Protein AF-A0A942ENL2-F1 (afdb_monomer)

Sequence (124 aa):
MKTYTILRDGQKNLRFTGEMLADVDNKWVADMVNNRWHELSLFKTKGGKYVLQEVYCTIYQGELEAYSAKVLNTAKEVLEALTDGEGVLTDLDKKLMQQAAKNDSAFTDLWVEVLDDDRPPEVY

Nearest PDB structures (foldseek):
  3nm7-assembly2_D  TM=5.875E-01  e=9.592E-02  Borreliella burgdorferi
  3n8b-assembly1_A  TM=5.573E-01  e=2.757E-01  Borreliella burgdorferi
  2eoc-assembly1_A  TM=5.343E-01  e=3.082E-01  Homo sapiens
  3nm7-assembly1_A  TM=4.144E-01  e=1.339E-01  Borreliella burgdorferi
  3ecf-assembly2_C  TM=3.860E-01  e=2.547E+00  Trichormus variabilis ATCC 29413

Foldseek 3Di:
DAWDWFDAPPDDIDIAAWAWQFWFKPQADPNDGDQWIKIWTWTQGPVRKIKIKIWIDGPDPPDDIHIHIDIGNAVVVVQCVQCVNVNDHDPRRVRRLVSNCVVDVSSVVVDDPPPPPPPDPPDD

Mean predicted aligned error: 6.95 Å

Solvent-accessible surface area (backbone atoms only — not comparable to full-atom values): 7265 Å² total; per-residue (Å²): 121,50,78,48,75,47,62,28,66,101,51,77,64,48,72,50,46,22,45,79,40,24,75,44,64,49,39,68,54,94,94,38,78,47,63,58,29,48,38,42,37,34,31,39,35,75,86,65,30,36,36,44,35,42,33,43,43,65,74,53,90,91,65,74,67,45,39,39,68,50,80,32,73,46,60,63,54,48,54,45,64,66,19,76,74,76,75,55,71,50,75,60,52,50,52,32,48,58,43,23,29,77,68,36,67,72,42,47,82,68,64,69,82,75,72,78,70,89,72,73,78,85,84,125

Radius of gyration: 16.29 Å; Cα contacts (8 Å, |Δi|>4): 208; chains: 1; bounding box: 40×47×34 Å

Secondary structure (DSSP, 8-state):
-EEEEE--TTSPPEEEEEEEEEEEE-SEETTEEPSEEEEEEEEEETTS-EEEEEEEEE-STT---EEEEEEESSHHHHHHHHTTTTTPPPHHHHHHHHHHHHH-HHHHTT--------------

pLDDT: mean 87.12, std 16.51, range [34.0, 98.12]

Structure (mmCIF, N/CA/C/O backbone):
data_AF-A0A942ENL2-F1
#
_entry.id   AF-A0A942ENL2-F1
#
loop_
_atom_site.group_PDB
_atom_site.id
_atom_site.type_symbol
_atom_site.label_atom_id
_atom_site.label_alt_id
_atom_site.label_comp_id
_atom_site.label_asym_id
_atom_site.label_entity_id
_atom_site.label_seq_id
_atom_site.pdbx_PDB_ins_code
_atom_site.Cartn_x
_atom_site.Cartn_y
_atom_site.Cartn_z
_atom_site.occupancy
_atom_site.B_iso_or_equiv
_atom_site.auth_seq_id
_atom_site.auth_comp_id
_atom_site.auth_asym_id
_atom_site.auth_atom_id
_atom_site.pdbx_PDB_model_num
ATOM 1 N N . MET A 1 1 ? -18.634 -2.547 -0.717 1.00 83.31 1 MET A N 1
ATOM 2 C CA . MET A 1 1 ? -17.547 -3.371 -0.139 1.00 83.31 1 MET A CA 1
ATOM 3 C C . MET A 1 1 ? -17.391 -4.668 -0.916 1.00 83.31 1 MET A C 1
ATOM 5 O O . MET A 1 1 ? -18.389 -5.214 -1.376 1.00 83.31 1 MET A O 1
ATOM 9 N N . LYS A 1 2 ? -16.154 -5.145 -1.064 1.00 95.31 2 LYS A N 1
ATOM 10 C CA . LYS A 1 2 ? -15.778 -6.384 -1.762 1.00 95.31 2 LYS A CA 1
ATOM 11 C C . LYS A 1 2 ? -14.849 -7.219 -0.875 1.00 95.31 2 LYS A C 1
ATOM 13 O O . LYS A 1 2 ? -14.269 -6.698 0.078 1.00 95.31 2 LYS A O 1
ATOM 18 N N . THR A 1 3 ? -14.732 -8.513 -1.162 1.00 97.12 3 THR A N 1
ATOM 19 C CA . THR A 1 3 ? -13.736 -9.382 -0.521 1.00 97.12 3 THR A CA 1
ATOM 20 C C . THR A 1 3 ? -12.443 -9.344 -1.325 1.00 97.12 3 THR A C 1
ATOM 22 O O . THR A 1 3 ? -12.461 -9.618 -2.521 1.00 97.12 3 THR A O 1
ATOM 25 N N . TYR A 1 4 ? -11.338 -9.039 -0.653 1.00 97.50 4 TYR A N 1
ATOM 26 C CA . TYR A 1 4 ? -9.998 -8.971 -1.223 1.00 97.50 4 TYR A CA 1
ATOM 27 C C . TYR A 1 4 ? -9.140 -10.108 -0.670 1.00 97.50 4 TYR A C 1
ATOM 29 O O . TYR A 1 4 ? -9.290 -10.502 0.492 1.00 97.50 4 TYR A O 1
ATOM 37 N N . THR A 1 5 ? -8.258 -10.640 -1.516 1.00 97.56 5 THR A N 1
ATOM 38 C CA . THR A 1 5 ? -7.195 -11.570 -1.119 1.00 97.56 5 THR A CA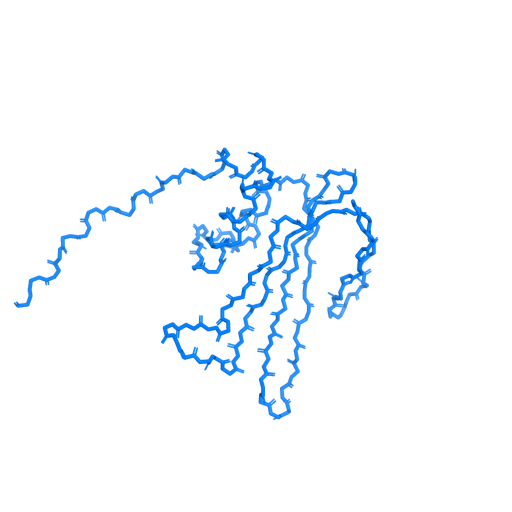 1
ATOM 39 C C . THR A 1 5 ? -5.867 -10.961 -1.540 1.00 97.56 5 THR A C 1
ATOM 41 O O . THR A 1 5 ? -5.656 -10.758 -2.729 1.00 97.56 5 THR A O 1
ATOM 44 N N . ILE A 1 6 ? -5.013 -10.652 -0.569 1.00 97.00 6 ILE A N 1
ATOM 45 C CA . ILE A 1 6 ? -3.721 -9.993 -0.773 1.00 97.00 6 ILE A CA 1
ATOM 46 C C . ILE A 1 6 ? -2.612 -11.018 -0.568 1.00 97.00 6 ILE A C 1
ATOM 48 O O . ILE A 1 6 ? -2.577 -11.707 0.461 1.00 97.00 6 ILE A O 1
ATOM 52 N N . LEU A 1 7 ? -1.737 -11.124 -1.563 1.00 96.50 7 LEU A N 1
ATOM 53 C CA . LEU A 1 7 ? -0.581 -12.013 -1.549 1.00 96.50 7 LEU A CA 1
ATOM 54 C C . LEU A 1 7 ? 0.529 -11.419 -0.682 1.00 96.50 7 LEU A C 1
ATOM 56 O O . LEU A 1 7 ? 0.673 -10.200 -0.601 1.00 96.50 7 LEU A O 1
ATOM 60 N N . ARG A 1 8 ? 1.284 -12.285 -0.001 1.00 96.94 8 ARG A N 1
ATOM 61 C CA . ARG A 1 8 ? 2.471 -11.891 0.763 1.00 96.94 8 ARG A CA 1
ATOM 62 C C . ARG A 1 8 ? 3.530 -12.973 0.669 1.00 96.94 8 ARG A C 1
ATOM 64 O O . ARG A 1 8 ? 3.298 -14.096 1.120 1.00 96.94 8 ARG A O 1
ATOM 71 N N . ASP A 1 9 ? 4.696 -12.623 0.161 1.00 95.44 9 ASP A N 1
ATOM 72 C CA . ASP A 1 9 ? 5.786 -13.575 0.024 1.00 95.44 9 ASP A CA 1
ATOM 73 C C . ASP A 1 9 ? 6.362 -13.955 1.385 1.00 95.44 9 ASP A C 1
ATOM 75 O O . ASP A 1 9 ? 6.506 -13.136 2.295 1.00 95.44 9 ASP A O 1
ATOM 79 N N . GLY A 1 10 ? 6.626 -15.251 1.558 1.00 93.50 10 GLY A N 1
ATOM 80 C CA . GLY A 1 10 ? 7.110 -15.807 2.824 1.00 93.50 10 GLY A CA 1
ATOM 81 C C . GLY A 1 10 ? 6.120 -15.706 3.995 1.00 93.50 10 GLY A C 1
ATOM 82 O O . GLY A 1 10 ? 6.460 -16.094 5.113 1.00 93.50 10 GLY A O 1
ATOM 83 N N . GLN A 1 11 ? 4.894 -15.216 3.773 1.00 94.31 11 GLN A N 1
ATOM 84 C CA . GLN A 1 11 ? 3.869 -15.040 4.802 1.00 94.31 11 GLN A CA 1
ATOM 85 C C . GLN A 1 11 ? 2.514 -15.606 4.352 1.00 94.31 11 GLN A C 1
ATOM 87 O O . GLN A 1 11 ? 2.306 -16.004 3.213 1.00 94.31 11 GLN A O 1
ATOM 92 N N . LYS A 1 12 ? 1.546 -15.677 5.274 1.00 95.19 12 LYS A N 1
ATOM 93 C CA . LYS A 1 12 ? 0.178 -16.101 4.929 1.00 95.19 12 LYS A CA 1
ATOM 94 C C . LYS A 1 12 ? -0.534 -15.001 4.145 1.00 95.19 12 LYS A C 1
ATOM 96 O O . LYS A 1 12 ? -0.499 -13.850 4.569 1.00 95.19 12 LYS A O 1
ATOM 101 N N . ASN A 1 13 ? -1.281 -15.344 3.104 1.00 96.81 13 ASN A N 1
ATOM 102 C CA . ASN A 1 13 ? -2.137 -14.375 2.415 1.00 96.81 13 ASN A CA 1
ATOM 103 C C . ASN A 1 13 ? -3.159 -13.743 3.374 1.00 96.81 13 ASN A C 1
ATOM 105 O O . ASN A 1 13 ? -3.641 -14.389 4.312 1.00 96.81 13 ASN A O 1
ATOM 109 N N . LEU A 1 14 ? -3.504 -12.481 3.128 1.00 96.50 14 LEU A N 1
ATOM 110 C CA . LEU A 1 14 ? -4.555 -11.783 3.865 1.00 96.50 14 LEU A CA 1
ATOM 111 C C . LEU A 1 14 ? -5.867 -11.910 3.101 1.00 96.50 14 LEU A C 1
ATOM 113 O O . LEU A 1 14 ? -5.908 -11.670 1.900 1.00 96.50 14 LEU A O 1
ATOM 117 N N . ARG A 1 15 ? -6.955 -12.243 3.797 1.00 97.56 15 ARG A N 1
ATOM 118 C CA . ARG A 1 15 ? -8.303 -12.240 3.222 1.00 97.56 15 ARG A CA 1
ATOM 119 C C . ARG A 1 15 ? -9.227 -11.422 4.104 1.00 97.56 15 ARG A C 1
ATOM 121 O O . ARG A 1 15 ? -9.386 -11.727 5.283 1.00 97.56 15 ARG A O 1
ATOM 128 N N . PHE A 1 16 ? -9.846 -10.396 3.535 1.00 97.12 16 PHE A N 1
ATOM 129 C CA . PHE A 1 16 ? -10.726 -9.492 4.272 1.00 97.12 16 PHE A CA 1
ATOM 130 C C . PHE A 1 16 ? -11.824 -8.936 3.370 1.00 97.12 16 PHE A C 1
ATOM 132 O O . PHE A 1 16 ? -11.761 -9.022 2.148 1.00 97.12 16 PHE A O 1
ATOM 139 N N . THR A 1 17 ? -12.859 -8.370 3.985 1.00 98.06 17 THR A N 1
ATOM 140 C CA . THR A 1 17 ? -13.887 -7.598 3.277 1.00 98.06 17 THR A CA 1
ATOM 141 C C . THR A 1 17 ? -13.686 -6.127 3.586 1.00 98.06 17 THR A C 1
ATOM 143 O O . THR A 1 17 ? -13.449 -5.782 4.743 1.00 98.06 17 THR A O 1
ATOM 146 N N . GLY A 1 18 ? -13.772 -5.276 2.572 1.00 96.88 18 GLY A N 1
ATOM 147 C CA . GLY A 1 18 ? -13.499 -3.854 2.713 1.00 96.88 18 GLY A CA 1
ATOM 148 C C . GLY A 1 18 ? -13.763 -3.075 1.435 1.00 96.88 18 GLY A C 1
ATOM 149 O O . GLY A 1 18 ? -14.543 -3.498 0.574 1.00 96.88 18 GLY A O 1
ATOM 150 N N . GLU A 1 19 ? -13.103 -1.941 1.322 1.00 97.12 19 GLU A N 1
ATOM 151 C CA . GLU A 1 19 ? -13.074 -1.085 0.144 1.00 97.12 19 GLU A CA 1
ATOM 152 C C . GLU A 1 19 ? -11.639 -0.669 -0.161 1.00 97.12 19 GLU A C 1
ATOM 154 O O . GLU A 1 19 ? -10.788 -0.631 0.725 1.00 97.12 19 GLU A O 1
ATOM 159 N N . MET A 1 20 ? -11.370 -0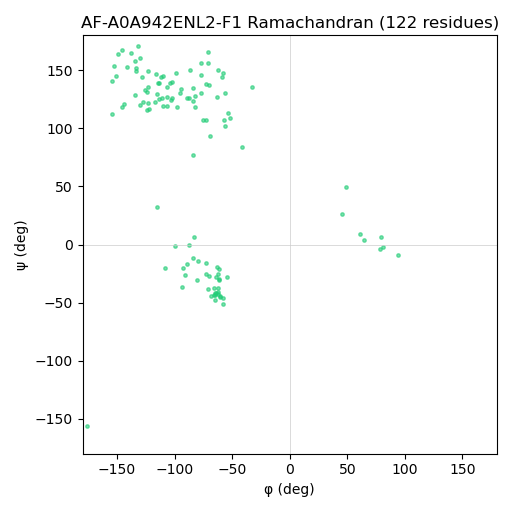.409 -1.431 1.00 97.50 20 MET A N 1
ATOM 160 C CA . MET A 1 20 ? -10.098 0.129 -1.888 1.00 97.50 20 MET A CA 1
ATOM 161 C C . MET A 1 20 ? -10.183 1.653 -1.814 1.00 97.50 20 MET A C 1
ATOM 163 O O . MET A 1 20 ? -11.126 2.235 -2.347 1.00 97.50 20 MET A O 1
ATOM 167 N N . LEU A 1 21 ? -9.224 2.271 -1.133 1.00 96.62 21 LEU A N 1
ATOM 168 C CA . LEU A 1 21 ? -9.115 3.721 -0.984 1.00 96.62 21 LEU A CA 1
ATOM 169 C C . LEU A 1 21 ? -8.204 4.330 -2.045 1.00 96.62 21 LEU A C 1
ATOM 171 O O . LEU A 1 21 ? -8.472 5.427 -2.525 1.00 96.62 21 LEU A O 1
ATOM 175 N N . ALA A 1 22 ? -7.134 3.630 -2.408 1.00 96.94 22 ALA A N 1
ATOM 176 C CA . ALA A 1 22 ? -6.185 4.087 -3.408 1.00 96.94 22 ALA A CA 1
ATOM 177 C C . ALA A 1 22 ? -5.509 2.902 -4.095 1.00 96.94 22 ALA A C 1
ATOM 179 O O . ALA A 1 22 ? -5.408 1.820 -3.514 1.00 96.94 22 ALA A O 1
ATOM 180 N N . ASP A 1 23 ? -5.077 3.141 -5.325 1.00 97.38 23 ASP A N 1
ATOM 181 C CA . ASP A 1 23 ? -4.359 2.197 -6.171 1.00 97.38 23 ASP A CA 1
ATOM 182 C C . ASP A 1 23 ? -3.519 3.018 -7.147 1.00 97.38 23 ASP A C 1
ATOM 184 O O . ASP A 1 23 ? -4.076 3.789 -7.934 1.00 97.38 23 ASP A O 1
ATOM 188 N N . VAL A 1 24 ? -2.199 2.948 -7.002 1.00 97.00 24 VAL A N 1
ATOM 189 C CA . VAL A 1 24 ? -1.244 3.775 -7.747 1.00 97.00 24 VAL A CA 1
ATOM 190 C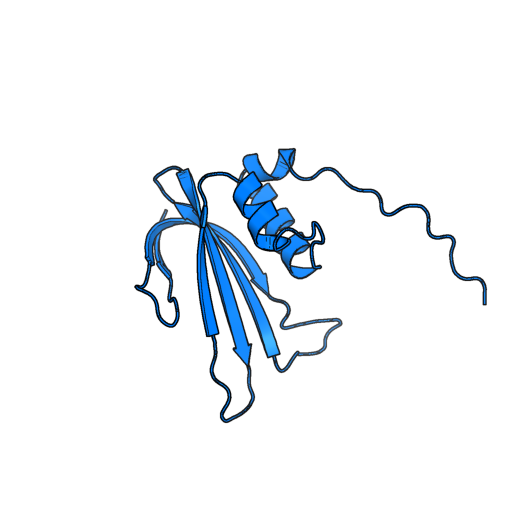 C . VAL A 1 24 ? -0.021 2.960 -8.135 1.00 97.00 24 VAL A C 1
ATOM 192 O O . VAL A 1 24 ? 0.381 2.044 -7.424 1.00 97.00 24 VAL A O 1
ATOM 195 N N . ASP A 1 25 ? 0.620 3.350 -9.230 1.00 96.81 25 ASP A N 1
ATOM 196 C CA . ASP A 1 25 ? 1.878 2.767 -9.679 1.00 96.81 25 ASP A CA 1
ATOM 197 C C . ASP A 1 25 ? 2.858 3.845 -10.168 1.00 96.81 25 ASP A C 1
ATOM 199 O O . ASP A 1 25 ? 2.495 5.008 -10.395 1.00 96.81 25 ASP A O 1
ATOM 203 N N . ASN A 1 26 ? 4.126 3.461 -10.309 1.00 94.19 26 ASN A N 1
ATOM 204 C CA . ASN A 1 26 ? 5.153 4.269 -10.971 1.00 94.19 26 ASN A CA 1
ATOM 205 C C . ASN A 1 26 ? 5.681 3.609 -12.257 1.00 94.19 26 ASN A C 1
ATOM 207 O O . ASN A 1 26 ? 6.843 3.799 -12.628 1.00 94.19 26 ASN A O 1
ATOM 211 N N . LYS A 1 27 ? 4.825 2.856 -12.960 1.00 94.25 27 LYS A N 1
ATOM 212 C CA . LYS A 1 27 ? 5.170 2.216 -14.234 1.00 94.25 27 LYS A CA 1
ATOM 213 C C . LYS A 1 27 ? 5.428 3.236 -15.333 1.00 94.25 27 LYS A C 1
ATOM 215 O O . LYS A 1 27 ? 6.302 3.016 -16.164 1.00 94.25 27 LYS A O 1
ATOM 220 N N . TRP A 1 28 ? 4.672 4.330 -15.349 1.00 89.69 28 TRP A N 1
ATOM 221 C CA . TRP A 1 28 ? 4.828 5.404 -16.326 1.00 89.69 28 TRP A CA 1
ATOM 222 C C . TRP A 1 28 ? 5.386 6.657 -15.660 1.00 89.69 28 TRP A C 1
ATOM 224 O O . TRP A 1 28 ? 4.758 7.241 -14.774 1.00 89.69 28 TRP A O 1
ATOM 234 N N . VAL A 1 29 ? 6.559 7.091 -16.114 1.00 81.69 29 VAL A N 1
ATOM 235 C CA . VAL A 1 29 ? 7.210 8.322 -15.657 1.00 81.69 29 VAL A CA 1
ATOM 236 C C . VAL A 1 29 ? 7.609 9.125 -16.888 1.00 81.69 29 VAL A C 1
ATOM 238 O O . VAL A 1 29 ? 8.362 8.632 -17.719 1.00 81.69 29 VAL A O 1
ATOM 241 N N . ALA A 1 30 ? 7.086 10.349 -17.014 1.00 82.50 30 ALA A N 1
ATOM 242 C CA . ALA A 1 30 ? 7.349 11.242 -18.151 1.00 82.50 30 ALA A CA 1
ATOM 243 C C . ALA A 1 30 ? 7.163 10.558 -19.526 1.00 82.50 30 ALA A C 1
ATOM 245 O O . ALA A 1 30 ? 8.050 10.595 -20.374 1.00 82.50 30 ALA A O 1
ATOM 246 N N . ASP A 1 31 ? 6.023 9.881 -19.711 1.00 83.62 31 ASP A N 1
ATOM 247 C CA . ASP A 1 31 ? 5.658 9.116 -20.919 1.00 83.62 31 ASP A CA 1
ATOM 248 C C . ASP A 1 31 ? 6.591 7.939 -21.270 1.00 83.62 31 ASP A C 1
ATOM 250 O O . ASP A 1 31 ? 6.432 7.296 -22.309 1.00 83.62 31 ASP A O 1
ATOM 254 N N . MET A 1 32 ? 7.527 7.596 -20.382 1.00 85.44 32 MET A N 1
ATOM 255 C CA . MET A 1 32 ? 8.386 6.423 -20.501 1.00 85.44 32 MET A CA 1
ATOM 256 C C . MET A 1 32 ? 7.902 5.291 -19.596 1.00 85.44 32 MET A C 1
ATOM 258 O O . MET A 1 32 ? 7.507 5.509 -18.449 1.00 85.44 32 MET A O 1
ATOM 262 N N . VAL A 1 33 ? 7.967 4.063 -20.117 1.00 88.56 33 VAL A N 1
ATOM 263 C CA . VAL A 1 33 ? 7.683 2.843 -19.353 1.00 88.56 33 VAL A CA 1
ATOM 264 C C . VAL A 1 33 ? 8.916 2.448 -18.555 1.00 88.56 33 VAL A C 1
ATOM 266 O O . VAL A 1 33 ? 10.002 2.290 -19.115 1.00 88.56 33 VAL A O 1
ATOM 269 N N . ASN A 1 34 ? 8.736 2.236 -17.258 1.00 91.25 34 ASN A N 1
ATOM 270 C CA . ASN A 1 34 ? 9.741 1.647 -16.399 1.00 91.25 34 ASN A CA 1
ATOM 271 C C . ASN A 1 34 ? 9.680 0.115 -16.488 1.00 91.25 34 ASN A C 1
ATOM 273 O O . ASN A 1 34 ? 8.609 -0.489 -16.431 1.00 91.25 34 ASN A O 1
ATOM 277 N N . ASN A 1 35 ? 10.844 -0.522 -16.608 1.00 94.38 35 ASN A N 1
ATOM 278 C CA . ASN A 1 35 ? 10.941 -1.981 -16.689 1.00 94.38 35 ASN A CA 1
ATOM 279 C C . ASN A 1 35 ? 10.829 -2.653 -15.312 1.00 94.38 35 ASN A C 1
ATOM 281 O O . ASN A 1 35 ? 10.634 -3.867 -15.246 1.00 94.38 35 ASN A O 1
ATOM 285 N N . ARG A 1 36 ? 10.963 -1.868 -14.235 1.00 95.00 36 ARG A N 1
ATOM 286 C CA . ARG A 1 36 ? 10.731 -2.258 -12.841 1.00 95.00 36 ARG A CA 1
ATOM 287 C C . ARG A 1 36 ? 9.921 -1.167 -12.164 1.00 95.00 36 ARG A C 1
ATOM 289 O O . ARG A 1 36 ? 10.303 -0.006 -12.245 1.00 95.00 36 ARG A O 1
ATOM 296 N N . TRP A 1 37 ? 8.825 -1.505 -11.515 1.00 96.19 37 TRP A N 1
ATOM 297 C CA . TRP A 1 37 ? 7.966 -0.513 -10.874 1.00 96.19 37 TRP A CA 1
ATOM 298 C C . TRP A 1 37 ? 7.366 -1.084 -9.599 1.00 96.19 37 TRP A C 1
ATOM 300 O O . TRP A 1 37 ? 7.455 -2.280 -9.337 1.00 96.19 37 TRP A O 1
ATOM 310 N N . HIS A 1 38 ? 6.784 -0.204 -8.800 1.00 96.50 38 HIS A N 1
ATOM 311 C CA . HIS A 1 38 ? 6.037 -0.544 -7.606 1.00 96.50 38 HIS A CA 1
ATOM 312 C C . HIS A 1 38 ? 4.573 -0.180 -7.825 1.00 96.50 38 HIS A C 1
ATOM 314 O O . HIS A 1 38 ? 4.258 0.871 -8.392 1.00 96.50 38 HIS A O 1
ATOM 320 N N . GLU A 1 39 ? 3.695 -1.057 -7.361 1.00 97.44 39 GLU A N 1
ATOM 321 C CA . GLU A 1 39 ? 2.261 -0.824 -7.245 1.00 97.44 39 GLU A CA 1
ATOM 322 C C . GLU A 1 39 ? 1.925 -0.747 -5.758 1.00 97.44 39 GLU A C 1
ATOM 324 O O . GLU A 1 39 ? 2.266 -1.649 -4.987 1.00 97.44 39 GLU A O 1
ATOM 329 N N . LEU A 1 40 ? 1.273 0.339 -5.350 1.00 97.88 40 LEU A N 1
ATOM 330 C CA . LEU A 1 40 ? 0.776 0.524 -3.996 1.00 97.88 40 LEU A CA 1
ATOM 331 C C . LEU A 1 40 ? -0.745 0.544 -4.019 1.00 97.88 40 LEU A C 1
ATOM 333 O O . LEU A 1 40 ? -1.361 1.386 -4.676 1.00 97.88 40 LEU A O 1
ATOM 337 N N . SER A 1 41 ? -1.350 -0.326 -3.217 1.00 98.12 41 SER A N 1
ATOM 338 C CA . SER A 1 41 ? -2.798 -0.355 -3.031 1.00 98.12 41 SER A CA 1
ATOM 339 C C . SER A 1 41 ? -3.127 -0.209 -1.551 1.00 98.12 41 SER A C 1
ATOM 341 O O . SER A 1 41 ? -2.588 -0.914 -0.695 1.00 98.12 41 SER A O 1
ATOM 343 N N . LEU A 1 42 ? -4.054 0.693 -1.235 1.00 98.00 42 LEU A N 1
ATOM 344 C CA . LEU A 1 42 ? -4.515 0.933 0.127 1.00 98.00 42 LEU A CA 1
ATOM 345 C C . LEU A 1 42 ? -5.986 0.560 0.252 1.00 98.00 42 LEU A C 1
ATOM 347 O O . LEU A 1 42 ? -6.834 1.021 -0.512 1.00 98.00 42 LEU A O 1
ATOM 351 N N . PHE A 1 43 ? -6.302 -0.234 1.268 1.00 97.94 43 PHE A N 1
ATOM 352 C CA . PHE A 1 43 ? -7.655 -0.697 1.545 1.00 97.94 43 PHE A CA 1
ATOM 353 C C . PHE A 1 43 ? -8.096 -0.308 2.947 1.00 97.94 43 PHE A C 1
ATOM 355 O O . PHE A 1 43 ? -7.299 -0.330 3.884 1.00 97.94 43 PHE A O 1
ATOM 362 N N . LYS A 1 44 ? -9.399 -0.078 3.115 1.00 97.44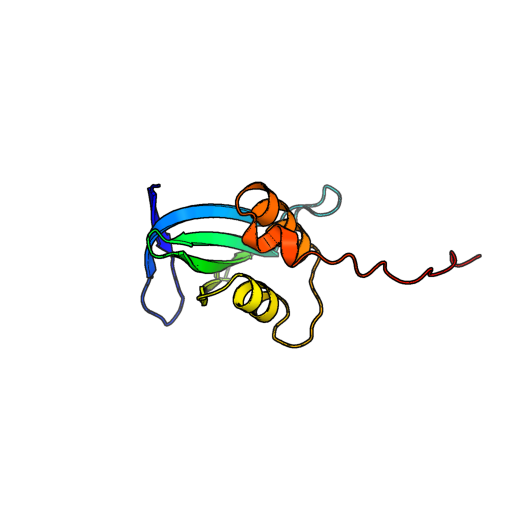 44 LYS A N 1
ATOM 363 C CA . LYS A 1 44 ? -10.063 -0.013 4.416 1.00 97.44 44 LYS A CA 1
ATOM 364 C C . LYS A 1 44 ? -10.897 -1.264 4.620 1.00 97.44 44 LYS A C 1
ATOM 366 O O . LYS A 1 44 ? -11.806 -1.579 3.853 1.00 97.44 44 LYS A O 1
ATOM 371 N N . THR A 1 45 ? -10.576 -2.022 5.656 1.00 97.50 45 THR A N 1
ATOM 372 C CA . THR A 1 45 ? -11.344 -3.205 6.044 1.00 97.50 45 THR A CA 1
ATOM 373 C C . THR A 1 45 ? -12.689 -2.795 6.642 1.00 97.50 45 THR A C 1
ATOM 375 O O . THR A 1 45 ? -12.826 -1.731 7.243 1.00 97.50 45 THR A O 1
ATOM 378 N N . LYS A 1 46 ? -13.676 -3.694 6.593 1.00 96.38 46 LYS A N 1
ATOM 379 C CA . LYS A 1 46 ? -14.964 -3.529 7.287 1.00 96.38 46 LYS A CA 1
ATOM 380 C C . LYS A 1 46 ? -14.795 -3.267 8.793 1.00 96.38 46 LYS A C 1
ATOM 382 O O . LYS A 1 46 ? -15.652 -2.641 9.402 1.00 96.38 46 LYS A O 1
ATOM 387 N N . GLY A 1 47 ? -13.706 -3.758 9.390 1.00 93.69 47 GLY A N 1
ATOM 388 C CA . GLY A 1 47 ? -13.366 -3.541 10.798 1.00 93.69 47 GLY A CA 1
ATOM 389 C C . GLY A 1 47 ? -12.660 -2.212 11.085 1.00 93.69 47 GLY A C 1
ATOM 390 O O . GLY A 1 47 ? -12.187 -2.033 12.200 1.00 93.69 47 GLY A O 1
ATOM 391 N N . GLY A 1 48 ? -12.531 -1.318 10.100 1.00 95.06 48 GLY A N 1
ATOM 392 C CA . GLY A 1 48 ? -11.912 0.001 10.260 1.00 95.06 48 GLY A CA 1
ATOM 393 C C . GLY A 1 48 ? -10.382 0.017 10.217 1.00 95.06 48 GLY A C 1
ATOM 394 O O . GLY A 1 48 ? -9.800 1.091 10.268 1.00 95.06 48 GLY A O 1
ATOM 395 N N . LYS A 1 49 ? -9.726 -1.144 10.089 1.00 97.19 49 LYS A N 1
ATOM 396 C CA . LYS A 1 49 ? -8.273 -1.234 9.864 1.00 97.19 49 LYS A CA 1
ATOM 397 C C . LYS A 1 49 ? -7.913 -0.919 8.420 1.00 97.19 49 LYS A C 1
ATOM 399 O O . LYS A 1 49 ? -8.726 -1.183 7.531 1.00 97.19 49 LYS A O 1
ATOM 404 N N . TYR A 1 50 ? -6.681 -0.495 8.194 1.00 97.75 50 TYR A N 1
ATOM 405 C CA . TYR A 1 50 ? -6.094 -0.301 6.878 1.00 97.75 50 TYR A CA 1
ATOM 406 C C . TYR A 1 50 ? -5.216 -1.486 6.481 1.00 97.75 50 TYR A C 1
ATOM 408 O O . TYR A 1 50 ? -4.595 -2.136 7.326 1.00 97.75 50 TYR A O 1
ATOM 416 N N . VAL A 1 51 ? -5.175 -1.784 5.187 1.00 98.00 51 VAL A N 1
ATOM 417 C CA . VAL A 1 51 ? -4.227 -2.736 4.605 1.00 98.00 51 VAL A CA 1
ATOM 418 C C . VAL A 1 51 ? -3.473 -2.006 3.511 1.00 98.00 51 VAL A C 1
ATOM 420 O O . VAL A 1 51 ? -4.093 -1.582 2.539 1.00 98.00 51 VAL A O 1
ATOM 423 N N . LEU A 1 52 ? -2.166 -1.847 3.697 1.00 97.81 52 LEU A N 1
ATOM 424 C CA . LEU A 1 52 ? -1.254 -1.307 2.695 1.00 97.81 52 LEU A CA 1
ATOM 425 C C . LEU A 1 52 ? -0.585 -2.488 1.998 1.00 97.81 52 LEU A C 1
ATOM 427 O O . LEU A 1 52 ? 0.072 -3.291 2.661 1.00 97.81 52 LEU A O 1
ATOM 431 N N . GLN A 1 53 ? -0.799 -2.611 0.696 1.00 97.88 53 GLN A N 1
ATOM 432 C CA . GLN A 1 53 ? -0.144 -3.583 -0.166 1.00 97.88 53 GLN A CA 1
ATOM 433 C C . GLN A 1 53 ? 0.919 -2.876 -0.997 1.00 97.88 53 GLN A C 1
ATOM 435 O O . GLN A 1 53 ? 0.665 -1.795 -1.524 1.00 97.88 53 GLN A O 1
ATOM 440 N N . GLU A 1 54 ? 2.058 -3.536 -1.149 1.00 97.38 54 GLU A N 1
ATOM 441 C CA . GLU A 1 54 ? 3.100 -3.166 -2.091 1.00 97.38 54 GLU A CA 1
ATOM 442 C C . GLU A 1 54 ? 3.430 -4.372 -2.969 1.00 97.38 54 GLU A C 1
ATOM 444 O O . GLU A 1 54 ? 3.614 -5.490 -2.471 1.00 97.38 54 GLU A O 1
ATOM 449 N N . VAL A 1 55 ? 3.496 -4.142 -4.276 1.00 97.62 55 VAL A N 1
ATOM 450 C CA . VAL A 1 55 ? 3.936 -5.135 -5.252 1.00 97.62 55 VAL A CA 1
ATOM 451 C C . VAL A 1 55 ? 5.105 -4.559 -6.030 1.00 97.62 55 VAL A C 1
ATOM 453 O O . VAL A 1 55 ? 4.976 -3.515 -6.662 1.00 97.62 55 VAL A O 1
ATOM 456 N N . TYR A 1 56 ? 6.242 -5.243 -5.985 1.00 96.94 56 TYR A N 1
ATOM 457 C CA . TYR A 1 56 ? 7.339 -5.001 -6.910 1.00 96.94 56 TYR A CA 1
ATOM 458 C C . TYR A 1 56 ? 7.072 -5.778 -8.195 1.00 96.94 56 TYR A C 1
ATOM 460 O O . TYR A 1 56 ? 6.928 -7.003 -8.170 1.00 96.94 56 TYR A O 1
ATOM 468 N N . CYS A 1 57 ? 7.051 -5.063 -9.311 1.00 96.62 57 CYS A N 1
ATOM 469 C CA . CYS A 1 57 ? 6.772 -5.588 -10.634 1.00 96.62 57 CYS A CA 1
ATOM 470 C C . CYS A 1 57 ? 7.993 -5.431 -11.548 1.00 96.62 57 CYS A C 1
ATOM 472 O O . CYS A 1 57 ? 8.749 -4.462 -11.454 1.00 96.62 57 CYS A O 1
ATOM 474 N N . THR A 1 58 ? 8.183 -6.374 -12.470 1.00 96.50 58 THR A N 1
ATOM 475 C CA . THR A 1 58 ? 9.317 -6.383 -13.405 1.00 96.50 58 THR A CA 1
ATOM 476 C C . THR A 1 58 ? 8.942 -7.078 -14.711 1.00 96.50 58 THR A C 1
ATOM 478 O O . THR A 1 58 ? 8.176 -8.039 -14.711 1.00 96.50 58 THR A O 1
ATOM 481 N N . ILE A 1 59 ? 9.478 -6.602 -15.840 1.00 94.69 59 ILE A N 1
ATOM 482 C CA . ILE A 1 59 ? 9.351 -7.285 -17.144 1.00 94.69 59 ILE A CA 1
ATOM 483 C C . ILE A 1 59 ? 10.589 -8.110 -17.523 1.00 94.69 59 ILE A C 1
ATOM 485 O O . ILE A 1 59 ? 10.618 -8.716 -18.597 1.00 94.69 59 ILE A O 1
ATOM 489 N N . TYR A 1 60 ? 11.639 -8.113 -16.697 1.00 93.81 60 TYR A N 1
ATOM 490 C CA . TYR A 1 60 ? 12.873 -8.825 -17.023 1.00 93.81 60 TYR A CA 1
ATOM 491 C C . TYR A 1 60 ? 12.730 -10.331 -16.805 1.00 93.81 60 TYR A C 1
ATOM 493 O O . TYR A 1 60 ? 12.324 -10.801 -15.743 1.00 93.81 60 TYR A O 1
ATOM 501 N N . GLN A 1 61 ? 13.130 -11.109 -17.813 1.00 94.62 61 GLN A N 1
ATOM 502 C CA . GLN A 1 61 ? 13.122 -12.563 -17.717 1.00 94.62 61 GLN A CA 1
ATOM 503 C C . GLN A 1 61 ? 14.080 -13.038 -16.616 1.00 94.62 61 GLN A C 1
ATOM 505 O O . GLN A 1 61 ? 15.265 -12.714 -16.630 1.00 94.62 61 GLN A O 1
ATOM 510 N N . GLY A 1 62 ? 13.566 -13.861 -15.702 1.00 94.44 62 GLY A N 1
ATOM 511 C CA . GLY A 1 62 ? 14.333 -14.426 -14.590 1.00 94.44 62 GLY A CA 1
ATOM 512 C C . GLY A 1 62 ? 14.241 -13.623 -13.293 1.00 94.44 62 GLY A C 1
ATOM 513 O O . GLY A 1 62 ? 14.659 -14.133 -12.257 1.00 94.44 62 GLY A O 1
ATOM 514 N N . GLU A 1 63 ? 13.658 -12.423 -13.322 1.00 94.56 63 GLU A N 1
ATOM 515 C CA . GLU A 1 63 ? 13.232 -11.735 -12.105 1.00 94.56 63 GLU A CA 1
ATOM 516 C C . GLU A 1 63 ? 11.817 -12.170 -11.717 1.00 94.56 63 GLU A C 1
ATOM 518 O O . GLU A 1 63 ? 11.005 -12.538 -12.569 1.00 94.56 63 GLU A O 1
ATOM 523 N N . LEU A 1 64 ? 11.540 -12.152 -10.415 1.00 94.69 64 LEU A N 1
ATOM 524 C CA . LEU A 1 64 ? 10.223 -12.440 -9.868 1.00 94.69 64 LEU A CA 1
ATOM 525 C C . LEU A 1 64 ? 9.624 -11.158 -9.306 1.00 94.69 64 LEU A C 1
ATOM 527 O O . LEU A 1 64 ? 10.335 -10.315 -8.755 1.00 94.69 64 LEU A O 1
ATOM 531 N N . GLU A 1 65 ? 8.310 -11.044 -9.437 1.00 96.81 65 GLU A N 1
ATOM 532 C CA . GLU A 1 65 ? 7.535 -10.069 -8.682 1.00 96.81 65 GLU A CA 1
ATOM 533 C C . GLU A 1 65 ? 7.651 -10.372 -7.187 1.00 96.81 65 GLU A C 1
ATOM 535 O O . GLU A 1 65 ? 7.815 -11.534 -6.797 1.00 96.81 65 GLU A O 1
ATOM 540 N N . ALA A 1 66 ? 7.562 -9.331 -6.362 1.00 96.75 66 ALA A N 1
ATOM 541 C CA . ALA A 1 66 ? 7.562 -9.483 -4.914 1.00 96.75 66 ALA A CA 1
ATOM 542 C C . ALA A 1 66 ? 6.308 -8.860 -4.310 1.00 96.75 66 ALA A C 1
ATOM 544 O O . ALA A 1 66 ? 5.929 -7.742 -4.654 1.00 96.75 66 ALA A O 1
ATOM 545 N N . TYR A 1 67 ? 5.684 -9.576 -3.383 1.00 97.44 67 TYR A N 1
ATOM 546 C CA . TYR A 1 67 ? 4.406 -9.215 -2.786 1.00 97.44 67 TYR A CA 1
ATOM 547 C C . TYR A 1 67 ? 4.565 -8.977 -1.289 1.00 97.44 67 TYR A C 1
ATOM 549 O O . TYR A 1 67 ? 4.950 -9.874 -0.533 1.00 97.44 67 TYR A O 1
ATOM 557 N N . SER A 1 68 ? 4.190 -7.789 -0.827 1.00 97.00 68 SER A N 1
ATOM 558 C CA . SER A 1 68 ? 4.205 -7.440 0.589 1.00 97.00 68 SER A CA 1
ATOM 559 C C . SER A 1 68 ? 2.900 -6.751 0.991 1.00 97.00 68 SER A C 1
ATOM 561 O O . SER A 1 68 ? 2.229 -6.103 0.188 1.00 97.00 68 SER A O 1
ATOM 563 N N . ALA A 1 69 ? 2.489 -6.929 2.248 1.00 97.00 69 ALA A N 1
ATOM 564 C CA . ALA A 1 69 ? 1.378 -6.161 2.792 1.00 97.00 69 ALA A CA 1
ATOM 565 C C . ALA A 1 69 ? 1.451 -6.033 4.315 1.00 97.00 69 ALA A C 1
ATOM 567 O O . ALA A 1 69 ? 1.749 -7.000 5.030 1.00 97.00 69 ALA A O 1
ATOM 568 N N . LYS A 1 70 ? 1.100 -4.842 4.806 1.00 96.38 70 LYS A N 1
ATOM 569 C CA . LYS A 1 70 ? 1.049 -4.468 6.224 1.00 96.38 70 LYS A CA 1
ATOM 570 C C . LYS A 1 70 ? -0.404 -4.175 6.623 1.00 96.38 70 LYS A C 1
ATOM 572 O O . LYS A 1 70 ? -1.156 -3.556 5.872 1.00 96.38 70 LYS A O 1
ATOM 577 N N . VAL A 1 71 ? -0.813 -4.631 7.810 1.00 97.38 71 VAL A N 1
ATOM 578 C CA . VAL A 1 71 ? -2.123 -4.304 8.403 1.00 97.38 71 VAL A CA 1
ATOM 579 C C . VAL A 1 71 ? -1.910 -3.258 9.483 1.00 97.38 71 VAL A C 1
ATOM 581 O O . VAL A 1 71 ? -1.131 -3.485 10.404 1.00 97.38 71 VAL A O 1
ATOM 584 N N . LEU A 1 72 ? -2.616 -2.141 9.368 1.00 97.06 72 LEU A N 1
ATOM 585 C CA . LEU A 1 72 ? -2.388 -0.922 10.136 1.00 97.06 72 LEU A CA 1
ATOM 586 C C . LEU A 1 72 ? -3.712 -0.485 10.769 1.00 97.06 72 LEU A C 1
ATOM 588 O O . LEU A 1 72 ? -4.785 -0.680 10.197 1.00 97.06 72 LEU A O 1
ATOM 592 N N . ASN A 1 73 ? -3.675 0.057 11.979 1.00 95.75 73 ASN A N 1
ATOM 593 C CA . ASN A 1 73 ? -4.883 0.408 12.726 1.00 95.75 73 ASN A CA 1
ATOM 594 C C . ASN A 1 73 ? -5.332 1.847 12.463 1.00 95.75 73 ASN A C 1
ATOM 596 O O . ASN A 1 73 ? -6.518 2.140 12.594 1.00 95.75 73 ASN A O 1
ATOM 600 N N . THR A 1 74 ? -4.411 2.739 12.091 1.00 94.31 74 THR A N 1
ATOM 601 C CA . THR A 1 74 ? -4.693 4.170 11.908 1.00 94.31 74 THR A CA 1
ATOM 602 C C . THR A 1 74 ? -4.088 4.703 10.613 1.00 94.31 74 THR A C 1
ATOM 604 O O . THR A 1 74 ? -3.129 4.141 10.090 1.00 94.31 74 THR A O 1
ATOM 607 N N . ALA A 1 75 ? -4.627 5.814 10.102 1.00 92.38 75 ALA A N 1
ATOM 608 C CA . ALA A 1 75 ? -4.067 6.490 8.932 1.00 92.38 75 ALA A CA 1
ATOM 609 C C . ALA A 1 75 ? -2.651 7.043 9.208 1.00 92.38 75 ALA A C 1
ATOM 611 O O . ALA A 1 75 ? -1.815 7.085 8.310 1.00 92.38 75 ALA A O 1
ATOM 612 N N . LYS A 1 76 ? -2.337 7.378 10.469 1.00 90.88 76 LYS A N 1
ATOM 613 C CA . LYS A 1 76 ? -0.985 7.774 10.884 1.00 90.88 76 LYS A CA 1
ATOM 614 C C . LYS A 1 76 ? 0.014 6.620 10.759 1.00 90.88 76 LYS A C 1
ATOM 616 O O . LYS A 1 76 ? 1.097 6.825 10.230 1.00 90.88 76 LYS A O 1
ATOM 621 N N . GLU A 1 77 ? -0.370 5.410 11.172 1.00 93.00 77 GLU A N 1
ATOM 622 C CA . GLU A 1 77 ? 0.464 4.212 10.980 1.00 93.00 77 GLU A CA 1
ATOM 623 C C . GLU A 1 77 ? 0.711 3.925 9.487 1.00 93.00 77 GLU A C 1
ATOM 625 O O . GLU A 1 77 ? 1.766 3.412 9.135 1.00 93.00 77 GLU A O 1
ATOM 630 N N . VAL A 1 78 ? -0.226 4.279 8.594 1.00 93.38 78 VAL A N 1
ATOM 631 C CA . VAL A 1 78 ? -0.010 4.206 7.134 1.00 93.38 78 VAL A CA 1
ATOM 632 C C . VAL A 1 78 ? 1.070 5.180 6.691 1.00 93.38 78 VAL A C 1
ATOM 634 O O . VAL A 1 78 ? 1.992 4.769 5.995 1.00 93.38 78 VAL A O 1
ATOM 637 N N . LEU A 1 79 ? 1.009 6.435 7.134 1.00 90.75 79 LEU A N 1
ATOM 638 C CA . LEU A 1 79 ? 2.038 7.427 6.825 1.00 90.75 79 LEU A CA 1
ATOM 639 C C . LEU A 1 79 ? 3.425 7.004 7.346 1.00 90.75 79 LEU A C 1
ATOM 641 O O . LEU A 1 79 ? 4.414 7.077 6.622 1.00 90.75 79 LEU A O 1
ATOM 645 N N . GLU A 1 80 ? 3.501 6.519 8.584 1.00 90.44 80 GLU A N 1
ATOM 646 C CA . GLU A 1 80 ? 4.744 5.994 9.166 1.00 90.44 80 GLU A CA 1
ATOM 647 C C . GLU A 1 80 ? 5.267 4.776 8.387 1.00 90.44 80 GLU A C 1
ATOM 649 O O . GLU A 1 80 ? 6.472 4.645 8.186 1.00 90.44 80 GLU A O 1
ATOM 654 N N . ALA A 1 81 ? 4.372 3.909 7.903 1.00 91.81 81 ALA A N 1
ATOM 655 C CA . ALA A 1 81 ? 4.744 2.727 7.134 1.00 91.81 81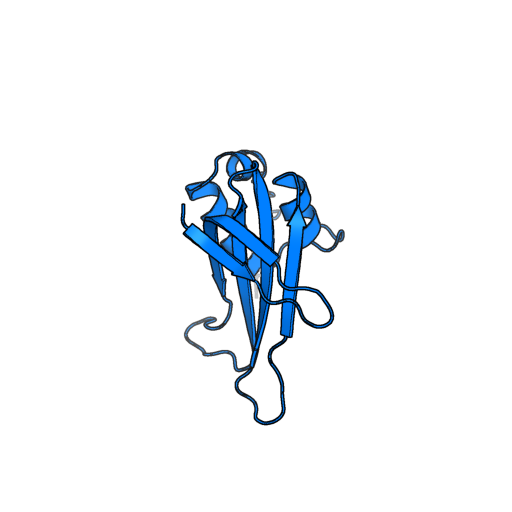 ALA A CA 1
ATOM 656 C C . ALA A 1 81 ? 5.229 3.034 5.710 1.00 91.81 81 ALA A C 1
ATOM 658 O O . ALA A 1 81 ? 5.953 2.201 5.171 1.00 91.81 81 ALA A O 1
ATOM 659 N N . LEU A 1 82 ? 4.817 4.163 5.118 1.00 90.00 82 LEU A N 1
ATOM 660 C CA . LEU A 1 82 ? 5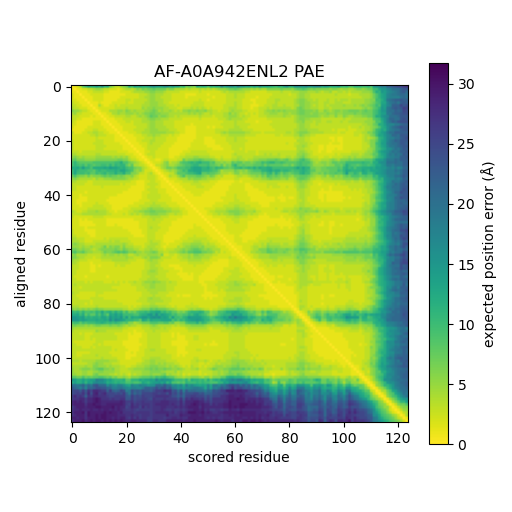.274 4.630 3.800 1.00 90.00 82 LEU A CA 1
ATOM 661 C C . LEU A 1 82 ? 6.630 5.337 3.870 1.00 90.00 82 LEU A C 1
ATOM 663 O O . LEU A 1 82 ? 7.395 5.291 2.921 1.00 90.00 82 LEU A O 1
ATOM 667 N N . THR A 1 83 ? 6.933 5.995 4.988 1.00 84.38 83 THR A N 1
ATOM 668 C CA . THR A 1 83 ? 8.194 6.738 5.144 1.00 84.38 83 THR A CA 1
ATOM 669 C C . THR A 1 83 ? 9.348 5.875 5.656 1.00 84.38 83 THR A C 1
ATOM 671 O O . THR A 1 83 ? 10.424 6.408 5.917 1.00 84.38 83 THR A O 1
ATOM 674 N N . ASP A 1 84 ? 9.106 4.581 5.903 1.00 73.75 84 ASP A N 1
ATOM 675 C CA . ASP A 1 84 ? 10.013 3.649 6.592 1.00 73.75 84 ASP A CA 1
ATOM 676 C C . ASP A 1 84 ? 10.642 4.226 7.882 1.00 73.75 84 ASP A C 1
ATOM 678 O O . ASP A 1 84 ? 11.711 3.817 8.331 1.00 73.75 84 ASP A O 1
ATOM 682 N N . GLY A 1 85 ? 9.950 5.179 8.518 1.00 64.31 85 GLY A N 1
ATOM 683 C CA . GLY A 1 85 ? 10.416 5.896 9.706 1.00 64.31 85 GLY A CA 1
ATOM 684 C C . GLY A 1 85 ? 11.430 7.021 9.453 1.00 64.31 85 GLY A C 1
ATOM 685 O O . GLY A 1 85 ? 11.763 7.732 10.400 1.00 64.31 85 GLY A O 1
ATOM 686 N N . GLU A 1 86 ? 11.885 7.234 8.215 1.00 67.06 86 GLU A N 1
ATOM 687 C CA . GLU A 1 86 ? 12.803 8.328 7.847 1.00 67.06 86 GLU A CA 1
ATOM 688 C C . GLU A 1 86 ? 12.078 9.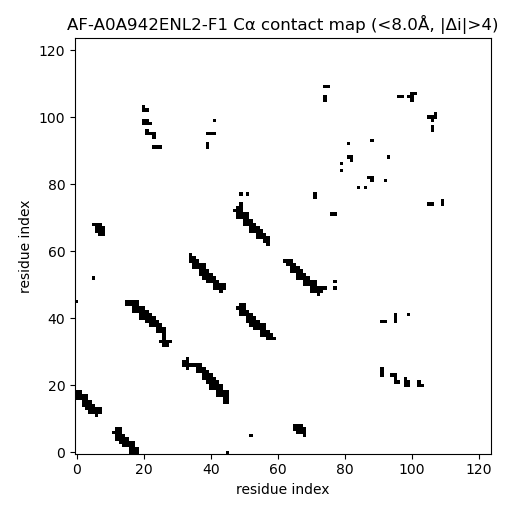658 7.586 1.00 67.06 86 GLU A C 1
ATOM 690 O O . GLU A 1 86 ? 12.698 10.717 7.513 1.00 67.06 86 GLU A O 1
ATOM 695 N N . GLY A 1 87 ? 10.748 9.622 7.480 1.00 71.38 87 GLY A N 1
ATOM 696 C CA . GLY A 1 87 ? 9.901 10.804 7.310 1.00 71.38 87 GLY A CA 1
ATOM 697 C C . GLY A 1 87 ? 9.852 11.369 5.887 1.00 71.38 87 GLY A C 1
ATOM 698 O O . GLY A 1 87 ? 9.246 12.419 5.684 1.00 71.38 87 GLY A O 1
ATOM 699 N N . VAL A 1 88 ? 10.446 10.694 4.899 1.00 79.44 88 VAL A N 1
ATOM 700 C CA . VAL A 1 88 ? 10.438 11.134 3.496 1.00 79.44 88 VAL A CA 1
ATOM 701 C C . VAL A 1 88 ? 9.424 10.318 2.700 1.00 79.44 88 VAL A C 1
ATOM 703 O O . VAL A 1 88 ? 9.470 9.094 2.702 1.00 79.44 88 VAL A O 1
ATOM 706 N N . LEU A 1 89 ? 8.506 11.005 2.016 1.00 85.75 89 LEU A N 1
ATOM 707 C CA . LEU A 1 89 ? 7.559 10.389 1.084 1.00 85.75 89 LEU A CA 1
ATOM 708 C C . LEU A 1 89 ? 8.089 10.471 -0.345 1.00 85.75 89 LEU A C 1
ATOM 710 O O . LEU A 1 89 ? 8.428 11.560 -0.824 1.00 85.75 89 LEU A O 1
ATOM 714 N N . THR A 1 90 ? 8.072 9.345 -1.050 1.00 89.12 90 THR A N 1
ATOM 715 C CA . THR A 1 90 ? 8.296 9.312 -2.496 1.00 89.12 90 THR A CA 1
ATOM 716 C C . THR A 1 90 ? 7.099 9.907 -3.241 1.00 89.12 90 THR A C 1
ATOM 718 O O . THR A 1 90 ? 6.002 10.074 -2.699 1.00 89.12 90 THR A O 1
ATOM 721 N N . ASP A 1 91 ? 7.273 10.206 -4.528 1.00 89.56 91 ASP A N 1
ATOM 722 C CA . ASP A 1 91 ? 6.164 10.676 -5.366 1.00 89.56 91 ASP A CA 1
ATOM 723 C C . ASP A 1 91 ? 5.038 9.641 -5.485 1.00 89.56 91 ASP A C 1
ATOM 725 O O . ASP A 1 91 ? 3.871 10.011 -5.630 1.00 89.56 91 ASP A O 1
ATOM 729 N N . LEU A 1 92 ? 5.367 8.348 -5.401 1.00 91.94 92 LEU A N 1
ATOM 730 C CA . LEU A 1 92 ? 4.375 7.278 -5.398 1.00 91.94 92 LEU A CA 1
ATOM 731 C C . LEU A 1 92 ? 3.546 7.306 -4.108 1.00 91.94 92 LEU A C 1
ATOM 733 O O . LEU A 1 92 ? 2.316 7.259 -4.170 1.00 91.94 92 LEU A O 1
ATOM 737 N N . ASP A 1 93 ? 4.197 7.491 -2.959 1.00 92.62 93 ASP A N 1
ATOM 738 C CA . ASP A 1 93 ? 3.521 7.581 -1.659 1.00 92.62 93 ASP A CA 1
ATOM 739 C C . ASP A 1 93 ? 2.614 8.811 -1.590 1.00 92.62 93 ASP A C 1
ATOM 741 O O . ASP A 1 93 ? 1.468 8.737 -1.140 1.00 92.62 93 ASP A O 1
ATOM 745 N N . LYS A 1 94 ? 3.093 9.950 -2.107 1.00 91.12 94 LYS A N 1
ATOM 746 C CA . LYS A 1 94 ? 2.300 11.180 -2.226 1.00 91.12 94 LYS A CA 1
ATOM 747 C C . LYS A 1 94 ? 1.041 10.946 -3.064 1.00 91.12 94 LYS A C 1
ATOM 749 O O . LYS A 1 94 ? -0.048 11.332 -2.640 1.00 91.12 94 LYS A O 1
ATOM 754 N N . LYS A 1 95 ? 1.161 10.280 -4.220 1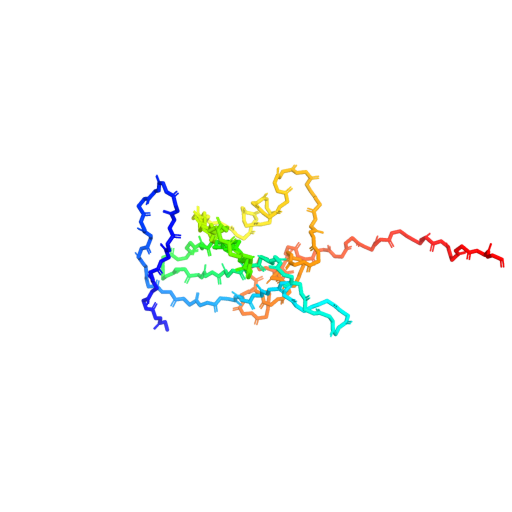.00 93.00 95 LYS A N 1
ATOM 755 C CA . LYS A 1 95 ? 0.010 9.925 -5.071 1.00 93.00 95 LYS A CA 1
ATOM 756 C C . LYS A 1 95 ? -0.979 9.018 -4.337 1.00 93.00 95 LYS A C 1
ATOM 758 O O . LYS A 1 95 ? -2.183 9.278 -4.388 1.00 93.00 95 LYS A O 1
ATOM 763 N N . LEU A 1 96 ? -0.483 7.998 -3.630 1.00 94.94 96 LEU A N 1
ATOM 764 C CA . LEU A 1 96 ? -1.314 7.080 -2.847 1.00 94.94 96 LEU A CA 1
ATOM 765 C C . LEU A 1 96 ? -2.140 7.846 -1.806 1.00 94.94 96 LEU A C 1
ATOM 767 O O . LEU A 1 96 ? -3.361 7.700 -1.745 1.00 94.94 96 LEU A O 1
ATOM 771 N N . MET A 1 97 ? -1.482 8.696 -1.019 1.00 92.75 97 MET A N 1
ATOM 772 C CA . MET A 1 97 ? -2.106 9.480 0.047 1.00 92.75 97 MET A CA 1
ATOM 773 C C . MET A 1 97 ? -3.125 10.490 -0.494 1.00 92.75 97 MET A C 1
ATOM 775 O O . MET A 1 97 ? -4.226 10.601 0.046 1.00 92.75 97 MET A O 1
ATOM 779 N N . GLN A 1 98 ? -2.816 11.171 -1.602 1.00 91.19 98 GLN A N 1
ATOM 780 C CA . GLN A 1 98 ? -3.753 12.083 -2.267 1.00 91.19 98 GLN A CA 1
ATOM 781 C C . GLN A 1 98 ? -5.010 11.365 -2.770 1.00 91.19 98 GLN A C 1
ATOM 783 O O . GLN A 1 98 ? -6.116 11.899 -2.668 1.00 91.19 98 GLN A O 1
ATOM 788 N N . GLN A 1 99 ? -4.868 10.162 -3.331 1.00 93.88 99 GLN A N 1
ATOM 789 C CA . GLN A 1 99 ? -6.016 9.372 -3.772 1.00 93.88 99 GLN A CA 1
ATOM 790 C C . GLN A 1 99 ? -6.812 8.822 -2.584 1.00 93.88 99 GLN A C 1
ATOM 792 O O . GLN A 1 99 ? -8.043 8.849 -2.621 1.00 93.88 99 GLN A O 1
ATOM 797 N N . ALA A 1 100 ? -6.136 8.406 -1.512 1.00 93.56 100 ALA A N 1
ATOM 798 C CA . ALA A 1 100 ? -6.778 7.944 -0.287 1.00 93.56 100 ALA A CA 1
ATOM 799 C C . ALA A 1 100 ? -7.605 9.055 0.380 1.00 93.56 100 ALA A C 1
ATOM 801 O O . ALA A 1 100 ? -8.750 8.810 0.756 1.00 93.56 100 ALA A O 1
ATOM 802 N N . ALA A 1 101 ? -7.086 10.287 0.438 1.00 92.00 101 ALA A N 1
ATOM 803 C CA . ALA A 1 101 ? -7.775 11.449 1.011 1.00 92.00 101 ALA A CA 1
ATOM 804 C C . ALA A 1 101 ? -9.079 11.821 0.283 1.00 92.00 101 ALA A C 1
ATOM 806 O O . ALA A 1 101 ? -9.991 12.384 0.886 1.00 92.00 101 ALA A O 1
ATOM 807 N N . LYS A 1 102 ? -9.219 11.466 -1.002 1.00 91.19 102 LYS A N 1
ATOM 808 C CA . LYS A 1 102 ? -10.484 11.645 -1.741 1.00 91.19 102 LYS A CA 1
ATOM 809 C C . LYS A 1 102 ? -11.582 10.690 -1.269 1.00 91.19 102 LYS A C 1
ATOM 811 O O . LYS A 1 102 ? -12.759 11.004 -1.427 1.00 91.19 102 LYS A O 1
ATOM 816 N N . ASN A 1 103 ? -11.198 9.533 -0.730 1.00 90.94 103 ASN A N 1
ATOM 817 C CA . ASN A 1 103 ? -12.107 8.449 -0.362 1.00 90.94 103 ASN A CA 1
ATOM 818 C C . ASN A 1 103 ? -12.272 8.288 1.157 1.00 90.94 103 ASN A C 1
ATOM 820 O O . ASN A 1 103 ? -13.260 7.704 1.599 1.00 90.94 103 ASN A O 1
ATOM 824 N N . ASP A 1 104 ? -11.342 8.805 1.961 1.00 89.75 104 ASP A N 1
ATOM 825 C CA . ASP A 1 104 ? -11.379 8.717 3.419 1.00 89.75 104 ASP A CA 1
ATOM 826 C C . ASP A 1 104 ? -10.797 9.979 4.069 1.00 89.75 104 ASP A C 1
ATOM 828 O O . ASP A 1 104 ? -9.614 10.296 3.923 1.00 89.75 104 ASP A O 1
ATOM 832 N N . SER A 1 105 ? -11.634 10.678 4.841 1.00 87.69 105 SER A N 1
ATOM 833 C CA . SER A 1 105 ? -11.270 11.931 5.505 1.00 87.69 105 SER A CA 1
ATOM 834 C C . SER A 1 105 ? -10.154 11.771 6.538 1.00 87.69 105 SER A C 1
ATOM 836 O O . SER A 1 105 ? -9.491 12.751 6.857 1.00 87.69 105 SER A O 1
ATOM 838 N N . ALA A 1 106 ? -9.896 10.551 7.030 1.00 87.94 106 ALA A N 1
ATOM 839 C CA . ALA A 1 106 ? -8.790 10.288 7.953 1.00 87.94 106 ALA A CA 1
ATOM 840 C C . ALA A 1 106 ? -7.407 10.605 7.352 1.00 87.94 106 ALA A C 1
ATOM 842 O O . ALA A 1 106 ? -6.452 10.802 8.102 1.00 87.94 106 ALA A O 1
ATOM 843 N N . PHE A 1 107 ? -7.292 10.647 6.020 1.00 86.62 107 PHE A N 1
ATOM 844 C CA . PHE A 1 107 ? -6.059 11.012 5.318 1.00 86.62 107 PHE A CA 1
ATOM 845 C C . PHE A 1 107 ? -5.984 12.503 4.975 1.00 86.62 107 PHE A C 1
ATOM 847 O O . PHE A 1 107 ? -4.885 13.019 4.793 1.00 86.62 107 PHE A O 1
ATOM 854 N N . THR A 1 108 ? -7.117 13.210 4.940 1.00 81.31 108 THR A N 1
ATOM 855 C CA . THR A 1 108 ? -7.165 14.657 4.687 1.00 81.31 108 THR A CA 1
ATOM 856 C C . THR A 1 108 ? -6.486 15.438 5.808 1.00 81.31 108 THR A C 1
ATOM 858 O O . THR A 1 108 ? -5.678 16.319 5.537 1.00 81.31 108 THR A O 1
ATOM 861 N N . ASP A 1 109 ? -6.745 15.063 7.062 1.00 70.56 109 ASP A N 1
ATOM 862 C CA . ASP A 1 109 ? -6.208 15.763 8.239 1.00 70.56 109 ASP A CA 1
ATOM 863 C C . ASP A 1 109 ? -4.703 15.519 8.463 1.00 70.56 109 ASP A C 1
ATOM 865 O O . ASP A 1 109 ? -4.057 16.241 9.221 1.00 70.56 109 ASP A O 1
ATOM 869 N N . LEU A 1 110 ? -4.132 14.495 7.816 1.00 72.00 110 LEU A N 1
ATOM 870 C CA . LEU A 1 110 ? -2.703 14.164 7.891 1.00 72.00 110 LEU A CA 1
ATOM 871 C C . LEU A 1 110 ? -1.869 14.881 6.824 1.00 72.00 110 LEU A C 1
ATOM 873 O O . LEU A 1 110 ? 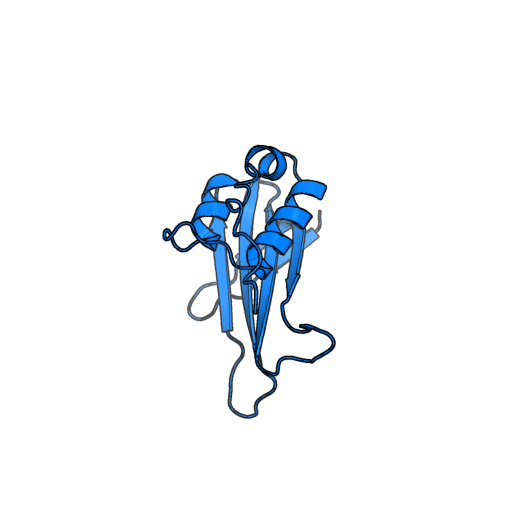-0.646 14.946 6.948 1.00 72.00 110 LEU A O 1
ATOM 877 N N . TRP A 1 111 ? -2.511 15.412 5.782 1.00 59.47 111 TRP A N 1
ATOM 878 C CA . TRP A 1 111 ? -1.847 16.129 4.702 1.00 59.47 111 TRP A CA 1
ATOM 879 C C . TRP A 1 111 ? -1.622 17.591 5.102 1.00 59.47 111 TRP A C 1
ATOM 881 O O . TRP A 1 111 ? -2.345 18.495 4.689 1.00 59.47 111 TRP A O 1
ATOM 891 N N . VAL A 1 112 ? -0.617 17.831 5.942 1.00 50.66 112 VAL A N 1
ATOM 892 C CA . VAL A 1 112 ? -0.070 19.179 6.122 1.00 50.66 112 VAL A CA 1
ATOM 893 C C . VAL A 1 112 ? 0.919 19.399 4.986 1.00 50.66 112 VAL A C 1
ATOM 895 O O . VAL A 1 112 ? 1.895 18.659 4.873 1.00 50.66 112 VAL A O 1
ATOM 898 N N . GLU A 1 113 ? 0.663 20.389 4.128 1.00 44.44 113 GLU A N 1
ATOM 899 C CA . GLU A 1 113 ? 1.666 20.874 3.181 1.00 44.44 113 GLU A CA 1
ATOM 900 C C . GLU A 1 113 ? 2.909 21.295 3.974 1.00 44.44 113 GLU A C 1
ATOM 902 O O . GLU A 1 113 ? 2.956 22.372 4.568 1.00 44.44 113 GLU A O 1
ATOM 907 N N . VAL A 1 114 ? 3.940 20.447 3.985 1.00 41.34 114 VAL A N 1
ATOM 908 C CA . VAL A 1 114 ? 5.302 20.960 4.069 1.00 41.34 114 VAL A CA 1
ATOM 909 C C . VAL A 1 114 ? 5.504 21.629 2.722 1.00 41.34 114 VAL A C 1
ATOM 911 O O . VAL A 1 114 ? 5.774 20.962 1.725 1.00 41.34 114 VAL A O 1
ATOM 914 N N . LEU A 1 115 ? 5.235 22.934 2.675 1.00 34.00 115 LEU A N 1
ATOM 915 C CA . LEU A 1 115 ? 5.756 23.784 1.619 1.00 34.00 115 LEU A CA 1
ATOM 916 C C . LEU A 1 115 ? 7.256 23.509 1.612 1.00 34.00 115 LEU A C 1
ATOM 918 O O . LEU A 1 115 ? 7.940 23.834 2.584 1.00 34.00 115 LEU A O 1
ATOM 922 N N . ASP A 1 116 ? 7.735 22.815 0.578 1.00 37.88 116 ASP A N 1
ATOM 923 C CA . ASP A 1 116 ? 9.158 22.795 0.295 1.00 37.88 116 ASP A CA 1
ATOM 924 C C . ASP A 1 116 ? 9.564 24.266 0.209 1.00 37.88 116 ASP A C 1
ATOM 926 O O . ASP A 1 116 ? 9.069 25.015 -0.635 1.00 37.88 116 ASP A O 1
ATOM 930 N N . ASP A 1 117 ? 10.373 24.656 1.189 1.00 40.47 117 ASP A N 1
ATOM 931 C CA . ASP A 1 117 ? 11.077 25.920 1.314 1.00 40.47 117 ASP A CA 1
ATOM 932 C C . ASP A 1 117 ? 11.468 26.457 -0.067 1.00 40.47 117 ASP A C 1
ATOM 934 O O . ASP A 1 117 ? 11.938 25.688 -0.914 1.00 40.47 117 ASP A O 1
ATOM 938 N N . ASP A 1 118 ? 11.251 27.761 -0.263 1.00 44.75 118 ASP A N 1
ATOM 939 C CA . ASP A 1 118 ? 11.674 28.578 -1.400 1.00 44.75 118 ASP A CA 1
ATOM 940 C C . ASP A 1 118 ? 13.110 28.214 -1.821 1.00 44.75 118 ASP A C 1
ATOM 942 O O . ASP A 1 118 ? 14.079 28.871 -1.439 1.00 44.75 118 ASP A O 1
ATOM 946 N N . ARG A 1 119 ? 13.294 27.175 -2.642 1.00 44.28 119 ARG A N 1
ATOM 947 C CA . ARG A 1 119 ? 14.541 27.001 -3.381 1.00 44.28 119 ARG A CA 1
ATOM 948 C C . ARG A 1 119 ? 14.504 28.061 -4.473 1.00 44.28 119 ARG A C 1
ATOM 950 O O . ARG A 1 119 ? 13.710 27.913 -5.407 1.00 44.28 119 ARG A O 1
ATOM 957 N N . PRO A 1 120 ? 15.307 29.141 -4.382 1.00 43.88 120 PRO A N 1
ATOM 958 C CA . PRO A 1 120 ? 15.370 30.092 -5.474 1.00 43.88 120 PRO A CA 1
ATOM 959 C C . PRO A 1 120 ? 15.834 29.344 -6.731 1.00 43.88 120 PRO A C 1
ATOM 961 O O . PRO A 1 120 ? 16.648 28.420 -6.623 1.00 43.88 120 PRO A O 1
ATOM 964 N N . PRO A 1 121 ? 15.320 29.705 -7.919 1.00 42.28 121 PRO A N 1
ATOM 965 C CA . PRO A 1 121 ? 15.745 29.069 -9.154 1.00 42.28 121 PRO A CA 1
ATOM 966 C C . PRO A 1 121 ? 17.263 29.203 -9.294 1.00 42.28 121 PRO A C 1
ATOM 968 O O . PRO A 1 121 ? 17.803 30.301 -9.141 1.00 42.28 121 PRO A O 1
ATOM 971 N N . GLU A 1 122 ? 17.946 28.089 -9.573 1.00 46.03 122 GLU A N 1
ATOM 972 C CA . GLU A 1 122 ? 19.350 28.117 -9.979 1.00 46.03 122 GLU A CA 1
ATOM 973 C C . GLU A 1 122 ? 19.464 29.001 -11.225 1.00 46.03 122 GLU A C 1
ATOM 975 O O . GLU A 1 122 ? 18.996 28.656 -12.312 1.00 46.03 122 GLU A O 1
ATOM 980 N N . VAL A 1 123 ? 20.035 30.189 -11.032 1.00 52.28 123 VAL A N 1
ATOM 981 C CA . VAL A 1 123 ? 20.409 31.096 -12.112 1.00 52.28 123 VAL A CA 1
ATOM 982 C C . VAL A 1 123 ? 21.672 30.515 -12.748 1.00 52.28 123 VAL A C 1
ATOM 984 O O . VAL A 1 123 ? 22.734 30.549 -12.126 1.00 52.28 123 VAL A O 1
ATOM 987 N N . TYR A 1 124 ? 21.536 29.958 -13.953 1.00 48.12 124 TYR A N 1
ATOM 988 C CA . TYR A 1 124 ? 22.655 29.662 -14.855 1.00 48.12 124 TYR A CA 1
ATOM 989 C C . TYR A 1 124 ? 22.981 30.885 -15.715 1.00 48.12 124 TYR A C 1
ATOM 991 O O . TYR A 1 124 ? 22.024 31.547 -16.183 1.00 48.12 124 TYR A O 1
#